Protein AF-A0A7S0END2-F1 (afdb_monomer_lite)

Secondary structure (DSSP, 8-state):
-HHHHTT--HHHHHHHHHHHHHHHHHSS---EEEEEE-TTSTT--EEEE----HHHHHHHHHHHHT-S-HHHHHHHHHHHHHHHHHHHHHHHTT--SHHHHHHHHHHHHHTTPPPPGGGGSHHHHHHH--SEEE-

Radius of gyration: 17.01 Å; chains: 1; bounding box: 43×20×54 Å

Structure (mmCIF, N/CA/C/O backbone):
data_AF-A0A7S0END2-F1
#
_entry.id   AF-A0A7S0END2-F1
#
loop_
_atom_site.group_PDB
_atom_site.id
_atom_site.type_symbol
_atom_site.label_atom_id
_atom_site.label_alt_id
_atom_site.label_comp_id
_atom_site.label_asym_id
_atom_site.label_entity_id
_atom_site.label_seq_id
_atom_site.pdbx_PDB_ins_code
_atom_site.Cartn_x
_atom_site.Cartn_y
_atom_site.Cartn_z
_atom_site.occupancy
_atom_site.B_iso_or_equiv
_atom_site.auth_seq_id
_atom_site.auth_comp_id
_atom_site.auth_asym_id
_atom_site.auth_atom_id
_atom_site.pdbx_PDB_model_num
ATOM 1 N N . GLU A 1 1 ? 1.707 12.054 21.374 1.00 73.56 1 GLU A N 1
ATOM 2 C CA . GLU A 1 1 ? 2.368 11.375 22.520 1.00 73.56 1 GLU A CA 1
ATOM 3 C C . GLU A 1 1 ? 1.838 9.962 22.770 1.00 73.56 1 GLU A C 1
ATOM 5 O O . GLU A 1 1 ? 2.647 9.044 22.851 1.00 73.56 1 GLU A O 1
ATOM 10 N N . TRP A 1 2 ? 0.515 9.758 22.784 1.00 85.81 2 TRP A N 1
ATOM 11 C CA . TRP A 1 2 ? -0.144 8.449 22.961 1.00 85.81 2 TRP A CA 1
ATOM 12 C C . TRP A 1 2 ? 0.387 7.316 22.057 1.00 85.81 2 TRP A C 1
ATOM 14 O O . TRP A 1 2 ? 0.680 6.222 22.538 1.00 85.81 2 TRP A O 1
ATOM 24 N N . VAL A 1 3 ? 0.569 7.593 20.759 1.00 82.75 3 VAL A N 1
ATOM 25 C CA . VAL A 1 3 ? 1.071 6.629 19.755 1.00 82.75 3 VAL A CA 1
ATOM 26 C C . VAL A 1 3 ? 2.487 6.151 20.097 1.00 82.75 3 VAL A C 1
ATOM 28 O O . VAL A 1 3 ? 2.775 4.956 20.086 1.00 82.75 3 VAL A O 1
ATOM 31 N N . ARG A 1 4 ? 3.360 7.093 20.475 1.00 75.94 4 ARG A N 1
ATOM 32 C CA . ARG A 1 4 ? 4.765 6.829 20.812 1.00 75.94 4 ARG A CA 1
ATOM 33 C C . ARG A 1 4 ? 4.886 5.963 22.067 1.00 75.94 4 ARG A C 1
ATOM 35 O O . ARG A 1 4 ? 5.686 5.035 22.086 1.00 75.94 4 ARG A O 1
ATOM 42 N N . GLN A 1 5 ? 4.059 6.224 23.082 1.00 83.94 5 GLN A N 1
ATOM 43 C CA . GLN A 1 5 ? 4.011 5.427 24.317 1.00 83.94 5 GLN A CA 1
ATOM 44 C C . GLN A 1 5 ? 3.628 3.964 24.054 1.00 83.94 5 GLN A C 1
ATOM 46 O O . GLN A 1 5 ? 4.108 3.069 24.741 1.00 83.94 5 GLN A O 1
ATOM 51 N N . ARG A 1 6 ? 2.803 3.715 23.030 1.00 80.81 6 ARG A N 1
ATOM 52 C CA . ARG A 1 6 ? 2.372 2.373 22.607 1.00 80.81 6 ARG A CA 1
ATOM 53 C C . ARG A 1 6 ? 3.273 1.741 21.548 1.00 80.81 6 ARG A C 1
ATOM 55 O O . ARG A 1 6 ? 2.961 0.659 21.070 1.00 80.81 6 ARG A O 1
ATOM 62 N N . ARG A 1 7 ? 4.387 2.398 21.188 1.00 81.25 7 ARG A N 1
ATOM 63 C CA . ARG A 1 7 ? 5.332 1.948 20.148 1.00 81.25 7 ARG A CA 1
ATOM 64 C C . ARG A 1 7 ? 4.656 1.674 18.798 1.00 81.25 7 ARG A C 1
ATOM 66 O O . ARG A 1 7 ? 5.088 0.811 18.041 1.00 81.25 7 ARG A O 1
ATOM 73 N N . LEU A 1 8 ? 3.598 2.422 18.503 1.00 82.88 8 LEU A N 1
ATOM 74 C CA . LEU A 1 8 ? 2.887 2.339 17.234 1.00 82.88 8 LEU A CA 1
ATOM 75 C C . LEU A 1 8 ? 3.529 3.286 16.214 1.00 82.88 8 LEU A C 1
ATOM 77 O O . LEU A 1 8 ? 4.051 4.344 16.570 1.00 82.88 8 LEU A O 1
ATOM 81 N N . SER A 1 9 ? 3.471 2.918 14.935 1.00 88.88 9 SER A N 1
ATOM 82 C CA . SER A 1 9 ? 3.817 3.831 13.844 1.00 88.88 9 SER A CA 1
ATOM 83 C C . SER A 1 9 ? 2.674 4.829 13.651 1.00 88.88 9 SER A C 1
ATOM 85 O O . SER A 1 9 ? 1.537 4.421 13.408 1.00 88.88 9 SER A O 1
ATOM 87 N N . LEU A 1 10 ? 2.968 6.129 13.789 1.00 91.31 10 LEU A N 1
ATOM 88 C CA . LEU A 1 10 ? 1.983 7.196 13.569 1.00 91.31 10 LEU A CA 1
ATOM 89 C C . LEU A 1 10 ? 1.499 7.201 12.122 1.00 91.31 10 LEU A C 1
ATOM 91 O O . LEU A 1 10 ? 0.302 7.287 11.886 1.00 91.31 10 LEU A O 1
ATOM 95 N N . ASP A 1 11 ? 2.436 7.061 11.193 1.00 92.12 11 ASP A N 1
ATOM 96 C CA . ASP A 1 11 ? 2.188 6.959 9.760 1.00 92.12 11 ASP A CA 1
ATOM 97 C C . ASP A 1 11 ? 1.185 5.840 9.445 1.00 92.12 11 ASP A C 1
ATOM 99 O O . ASP A 1 11 ? 0.093 6.076 8.936 1.00 92.12 11 ASP A O 1
ATOM 103 N N . THR A 1 12 ? 1.481 4.629 9.916 1.00 94.00 12 THR A N 1
ATOM 104 C CA . THR A 1 12 ? 0.615 3.468 9.704 1.00 94.00 12 THR A CA 1
ATOM 105 C C . THR A 1 12 ? -0.765 3.650 10.336 1.00 94.00 12 THR A C 1
ATOM 107 O O . THR A 1 12 ? -1.768 3.241 9.758 1.00 94.00 12 THR A O 1
ATOM 110 N N . LEU A 1 13 ? -0.842 4.281 11.511 1.00 93.56 13 LEU A N 1
ATOM 111 C CA . LEU A 1 13 ? -2.124 4.582 12.144 1.00 93.56 13 LEU A CA 1
ATOM 112 C C . LEU A 1 13 ? -2.947 5.576 11.311 1.00 93.56 13 LEU A C 1
ATOM 114 O O . LEU A 1 13 ? -4.150 5.379 11.148 1.00 93.56 13 LEU A O 1
ATOM 118 N N . VAL A 1 14 ? -2.311 6.621 10.773 1.00 95.44 14 VAL A N 1
ATOM 119 C CA . VAL A 1 14 ? -2.961 7.611 9.903 1.00 95.44 14 VAL A CA 1
ATOM 120 C C . VAL A 1 14 ? -3.421 6.966 8.599 1.00 95.44 14 VAL A C 1
ATOM 122 O O . VAL A 1 14 ? -4.553 7.205 8.187 1.00 95.44 14 VAL A O 1
ATOM 125 N N . GLN A 1 15 ? -2.618 6.086 7.998 1.00 97.31 15 GLN A N 1
ATOM 126 C CA . GLN A 1 15 ? -3.025 5.340 6.807 1.00 97.31 15 GLN A CA 1
ATOM 127 C C . GLN A 1 15 ? -4.258 4.476 7.070 1.00 97.31 15 GLN A C 1
ATOM 129 O O . GLN A 1 15 ? -5.216 4.522 6.301 1.00 97.31 15 GLN A O 1
ATOM 134 N N . MET A 1 16 ? -4.307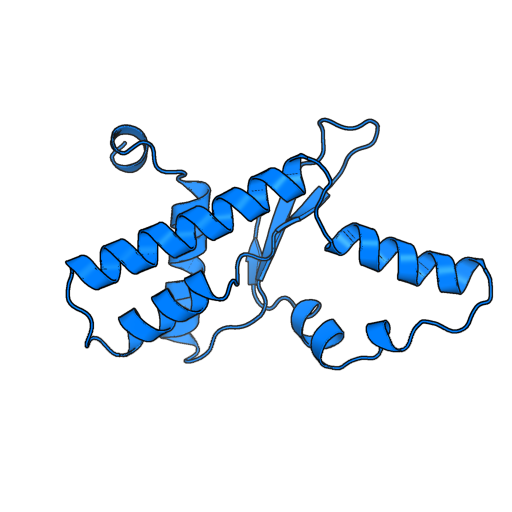 3.751 8.193 1.00 97.00 16 MET A N 1
ATOM 135 C CA . MET A 1 16 ? -5.510 2.990 8.555 1.00 97.00 16 MET A CA 1
ATOM 136 C C . MET A 1 16 ? -6.714 3.910 8.787 1.00 97.00 16 MET A C 1
ATOM 138 O O . MET A 1 16 ? -7.809 3.611 8.315 1.00 97.00 16 MET A O 1
ATOM 142 N N . ALA A 1 17 ? -6.521 5.059 9.443 1.00 95.75 17 ALA A N 1
ATOM 143 C CA . ALA A 1 17 ? -7.572 6.061 9.620 1.00 95.75 17 ALA A CA 1
ATOM 144 C C . ALA A 1 17 ? -8.119 6.590 8.287 1.00 95.75 17 ALA A C 1
ATOM 146 O O . ALA A 1 17 ? -9.334 6.720 8.141 1.00 95.75 17 ALA A O 1
ATOM 147 N N . LEU A 1 18 ? -7.250 6.825 7.302 1.00 97.12 18 LEU A N 1
ATOM 148 C CA . LEU A 1 18 ? -7.646 7.230 5.954 1.00 97.12 18 LEU A CA 1
ATOM 149 C C . LEU A 1 18 ? -8.473 6.150 5.255 1.00 97.12 18 LEU A C 1
ATOM 151 O O . LEU A 1 18 ? -9.515 6.474 4.689 1.00 97.12 18 LEU A O 1
ATOM 155 N N . GLN A 1 19 ? -8.075 4.877 5.343 1.00 97.50 19 GLN A N 1
ATOM 156 C CA . GLN A 1 19 ? -8.843 3.775 4.748 1.00 97.50 19 GLN A CA 1
ATOM 157 C C . GLN A 1 19 ? -10.240 3.651 5.372 1.00 97.50 19 GLN A C 1
ATOM 159 O O . GLN A 1 19 ? -11.241 3.568 4.657 1.00 97.50 19 GLN A O 1
ATOM 164 N N . MET A 1 20 ? -10.322 3.717 6.705 1.00 95.62 20 MET A N 1
ATOM 165 C CA . MET A 1 20 ? -11.593 3.670 7.433 1.00 95.62 20 MET A CA 1
ATOM 166 C C . MET A 1 20 ? -12.487 4.866 7.083 1.00 95.62 20 MET A C 1
ATOM 168 O O . MET A 1 20 ? -13.670 4.693 6.788 1.00 95.62 20 MET A O 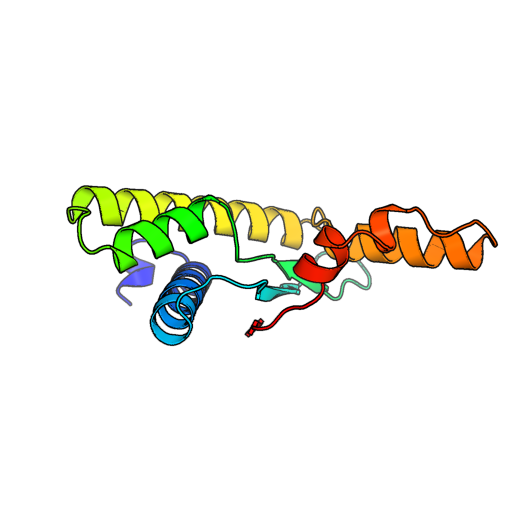1
ATOM 172 N N . GLY A 1 21 ? -11.923 6.076 7.076 1.00 96.12 21 GLY A N 1
ATOM 173 C CA . GLY A 1 21 ? -12.647 7.301 6.744 1.00 96.12 21 GLY A CA 1
ATOM 174 C C . GLY A 1 21 ? -13.143 7.311 5.300 1.00 96.12 21 GLY A C 1
ATOM 175 O O . GLY A 1 21 ? -14.306 7.626 5.049 1.00 96.12 21 GLY A O 1
ATOM 176 N N . TYR A 1 22 ? -12.301 6.896 4.351 1.00 96.81 22 TYR A N 1
ATOM 177 C CA . TYR A 1 22 ? -12.691 6.780 2.949 1.00 96.81 22 TYR A CA 1
ATOM 178 C C . TYR A 1 22 ? -13.856 5.810 2.780 1.00 96.81 22 TYR A C 1
ATOM 180 O O . TYR A 1 22 ? -14.862 6.149 2.154 1.00 96.81 22 TYR A O 1
ATOM 188 N N . ARG A 1 23 ? -13.759 4.628 3.397 1.00 96.50 23 ARG A N 1
ATOM 189 C CA . ARG A 1 23 ? -14.828 3.634 3.360 1.00 96.50 23 ARG A CA 1
ATOM 190 C C . ARG A 1 23 ? -16.128 4.167 3.956 1.00 96.50 23 ARG A C 1
ATOM 192 O O . ARG A 1 23 ? -17.179 3.956 3.357 1.00 96.50 23 ARG A O 1
ATOM 199 N N . ALA A 1 24 ? -16.064 4.865 5.088 1.00 95.12 24 ALA A N 1
ATOM 200 C CA . ALA A 1 24 ? -17.239 5.444 5.735 1.00 95.12 24 ALA A CA 1
ATOM 201 C C . ALA A 1 24 ? -17.952 6.473 4.840 1.00 95.12 24 ALA A C 1
ATOM 203 O O . ALA A 1 24 ? -19.178 6.516 4.804 1.00 95.12 24 ALA A O 1
ATOM 204 N N . VAL A 1 25 ? -17.196 7.270 4.078 1.00 95.94 25 VAL A N 1
ATOM 205 C CA . VAL A 1 25 ? -17.752 8.296 3.179 1.00 95.94 25 VAL A CA 1
ATOM 206 C C . VAL A 1 25 ? -18.230 7.712 1.846 1.00 95.94 25 VAL A C 1
ATOM 208 O O . VAL A 1 25 ? -19.211 8.186 1.277 1.00 95.94 25 VAL A O 1
ATOM 211 N N . ARG A 1 26 ? -17.526 6.715 1.302 1.00 96.19 26 ARG A N 1
ATOM 212 C CA . ARG A 1 26 ? -17.735 6.227 -0.075 1.00 96.19 26 ARG A CA 1
ATOM 213 C C . ARG A 1 26 ? -18.467 4.894 -0.157 1.00 96.19 26 ARG A C 1
ATOM 215 O O . ARG A 1 26 ? -18.844 4.489 -1.252 1.00 96.19 26 ARG A O 1
ATOM 222 N N . GLY A 1 27 ? -18.623 4.186 0.958 1.00 96.31 27 GLY A N 1
ATOM 223 C CA . GLY A 1 27 ? -19.235 2.857 1.019 1.00 96.31 27 GLY A CA 1
ATOM 224 C C . GLY A 1 27 ? -18.388 1.736 0.406 1.00 96.31 27 GLY A C 1
ATOM 225 O O . GLY A 1 27 ? -18.782 0.574 0.468 1.00 96.31 27 GLY A O 1
ATOM 226 N N . ARG A 1 28 ? -17.202 2.043 -0.131 1.00 94.44 28 ARG A N 1
ATOM 227 C CA . ARG A 1 28 ? -16.282 1.091 -0.772 1.00 94.44 28 ARG A CA 1
ATOM 228 C C . ARG A 1 28 ? -14.823 1.409 -0.448 1.00 94.44 28 ARG A C 1
ATOM 230 O O . ARG A 1 28 ? -14.523 2.505 0.021 1.00 94.44 28 ARG A O 1
ATOM 237 N N . VAL A 1 29 ? -13.934 0.460 -0.721 1.00 94.44 29 VAL A N 1
ATOM 238 C CA . VAL A 1 29 ? -12.478 0.649 -0.680 1.00 94.44 29 VAL A CA 1
ATOM 239 C C . VAL A 1 29 ? -11.970 0.746 -2.117 1.00 94.44 29 VAL A C 1
ATOM 241 O O . VAL A 1 29 ? -12.414 -0.018 -2.968 1.00 94.44 29 VAL A O 1
ATOM 244 N N . ASP A 1 30 ? -11.060 1.681 -2.381 1.00 94.44 30 ASP A N 1
ATOM 245 C CA . ASP A 1 30 ? -10.439 1.895 -3.692 1.00 94.44 30 ASP A CA 1
ATOM 246 C C . ASP A 1 30 ? -8.917 2.005 -3.537 1.00 94.44 30 ASP A C 1
ATOM 248 O O . ASP A 1 30 ? -8.419 2.296 -2.447 1.00 94.44 30 ASP A O 1
ATOM 252 N N . SER A 1 31 ? -8.174 1.801 -4.630 1.00 95.12 31 SER A N 1
ATOM 253 C CA .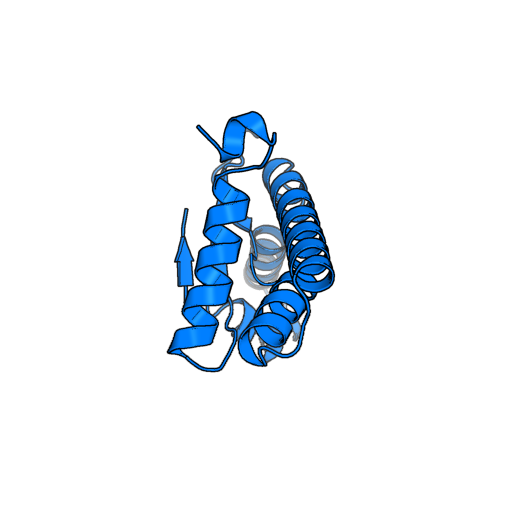 SER A 1 31 ? -6.708 1.846 -4.618 1.00 95.12 31 SER A CA 1
ATOM 254 C C . SER A 1 31 ? -6.174 3.151 -4.015 1.00 95.12 31 SER A C 1
ATOM 256 O O . SER A 1 31 ? -6.601 4.253 -4.378 1.00 95.12 31 SER A O 1
ATOM 258 N N . THR A 1 32 ? -5.215 3.005 -3.100 1.00 97.19 32 THR A N 1
ATOM 259 C CA . THR A 1 32 ? -4.502 4.104 -2.444 1.00 97.19 32 THR A CA 1
ATOM 260 C C . THR A 1 32 ? -3.018 4.029 -2.789 1.00 97.19 32 THR A C 1
ATOM 262 O O . THR A 1 32 ? -2.415 2.952 -2.759 1.00 97.19 32 THR A O 1
ATOM 265 N N . TYR A 1 33 ? -2.449 5.179 -3.139 1.00 97.12 33 TYR A N 1
ATOM 266 C CA . TYR A 1 33 ? -1.022 5.392 -3.332 1.00 97.12 33 TYR A CA 1
ATOM 267 C C . TYR A 1 33 ? -0.441 6.089 -2.107 1.00 97.12 33 TYR A C 1
ATOM 269 O O . TYR A 1 33 ? -0.965 7.117 -1.682 1.00 97.12 33 TYR A O 1
ATOM 277 N N . GLU A 1 34 ? 0.689 5.594 -1.623 1.00 97.94 34 GLU A N 1
ATOM 278 C CA . GLU A 1 34 ? 1.513 6.268 -0.629 1.00 97.94 34 GLU A CA 1
ATOM 279 C C . GLU A 1 34 ? 2.980 6.285 -1.077 1.00 97.94 34 GLU A C 1
ATOM 281 O O . GLU A 1 34 ? 3.531 5.269 -1.513 1.00 97.94 34 GLU A O 1
ATOM 286 N N . ALA A 1 35 ? 3.621 7.452 -1.003 1.00 97.38 35 ALA A N 1
ATOM 287 C CA . ALA A 1 35 ? 5.013 7.602 -1.404 1.00 97.38 35 ALA A CA 1
ATOM 288 C C . ALA A 1 35 ? 5.974 7.000 -0.365 1.00 97.38 35 ALA A C 1
ATOM 290 O O . ALA A 1 35 ? 5.982 7.393 0.794 1.00 97.38 35 ALA A O 1
ATOM 291 N N . CYS A 1 36 ? 6.872 6.118 -0.804 1.00 97.69 36 CYS A N 1
ATOM 292 C CA . CYS A 1 36 ? 7.955 5.588 0.018 1.00 97.69 36 CYS A CA 1
ATOM 293 C C . CYS A 1 36 ? 9.305 6.071 -0.500 1.00 97.69 36 CYS A C 1
ATOM 295 O O . CYS A 1 36 ? 9.659 5.791 -1.642 1.00 97.69 36 CYS A O 1
ATOM 297 N N . SER A 1 37 ? 10.102 6.737 0.336 1.00 97.12 37 SER A N 1
ATOM 298 C CA . SER A 1 37 ? 11.480 7.094 -0.025 1.00 97.12 37 SER A CA 1
ATOM 299 C C . SER A 1 37 ? 12.352 5.847 -0.203 1.00 97.12 37 SER A C 1
ATOM 301 O O . SER A 1 37 ? 12.321 4.937 0.627 1.00 97.12 37 SER A O 1
ATOM 303 N N . THR A 1 38 ? 13.171 5.833 -1.256 1.00 97.06 38 THR A N 1
ATOM 304 C CA . THR A 1 38 ? 14.224 4.827 -1.479 1.00 97.06 38 THR A CA 1
ATOM 305 C C . THR A 1 38 ? 15.616 5.465 -1.471 1.00 97.06 38 THR A C 1
ATOM 307 O O . THR A 1 38 ? 16.522 5.001 -2.160 1.00 97.06 38 THR A O 1
ATOM 310 N N . ASN A 1 39 ? 15.799 6.556 -0.722 1.00 96.69 39 ASN A N 1
ATOM 311 C CA . ASN A 1 39 ? 17.050 7.328 -0.643 1.00 96.69 39 ASN A CA 1
ATOM 312 C C . ASN A 1 39 ? 18.267 6.546 -0.108 1.00 96.69 39 ASN A C 1
ATOM 314 O O . ASN A 1 39 ? 19.393 7.017 -0.236 1.00 96.69 39 ASN A O 1
ATOM 318 N N . ASN A 1 40 ? 18.052 5.354 0.450 1.00 95.50 40 ASN A N 1
ATOM 319 C CA . ASN A 1 40 ? 19.119 4.426 0.828 1.00 95.50 40 ASN A CA 1
ATOM 320 C C . ASN A 1 40 ? 19.870 3.844 -0.387 1.00 95.50 40 ASN A C 1
ATOM 322 O O . ASN A 1 40 ? 20.921 3.231 -0.218 1.00 95.50 40 ASN A O 1
ATOM 326 N N . PHE A 1 41 ? 19.345 4.022 -1.602 1.00 97.25 41 PHE A N 1
ATOM 327 C CA . PHE A 1 41 ? 19.953 3.570 -2.852 1.00 97.25 41 PHE A CA 1
ATOM 328 C C . PHE A 1 41 ? 20.474 4.761 -3.667 1.00 97.25 41 PHE A C 1
ATOM 330 O O . PHE A 1 41 ? 19.884 5.843 -3.658 1.00 97.25 41 PHE A O 1
ATOM 337 N N . VAL A 1 42 ? 21.568 4.560 -4.412 1.00 97.62 42 VAL A N 1
ATOM 338 C CA . VAL A 1 42 ? 22.132 5.585 -5.310 1.00 97.62 42 VAL A CA 1
ATOM 339 C C . VAL A 1 42 ? 21.082 5.999 -6.340 1.00 97.62 42 VAL A C 1
ATOM 341 O O . VAL A 1 42 ? 20.462 5.147 -6.973 1.00 97.62 42 VAL A O 1
ATOM 344 N N . CYS A 1 43 ? 20.870 7.310 -6.490 1.00 96.62 43 CYS A N 1
ATOM 345 C CA . CYS A 1 43 ? 19.810 7.891 -7.326 1.00 96.62 43 CYS A CA 1
ATOM 346 C C . CYS A 1 43 ? 18.383 7.445 -6.946 1.00 96.62 43 CYS A C 1
ATOM 348 O O . CYS A 1 43 ? 17.448 7.615 -7.731 1.00 96.62 43 CYS A O 1
ATOM 350 N N . GLY A 1 44 ? 18.200 6.901 -5.740 1.00 96.50 44 GLY A N 1
ATOM 351 C CA . GLY A 1 44 ? 16.908 6.496 -5.216 1.00 96.50 44 GLY A CA 1
ATOM 352 C C . GLY A 1 44 ? 15.936 7.671 -5.140 1.00 96.50 44 GLY A C 1
ATOM 353 O O . GLY A 1 44 ? 16.270 8.757 -4.665 1.00 96.50 44 GLY A O 1
ATOM 354 N N . ARG A 1 45 ? 14.714 7.445 -5.624 1.00 97.00 45 ARG A N 1
ATOM 355 C CA . ARG A 1 45 ? 13.609 8.403 -5.566 1.00 97.00 45 ARG A CA 1
ATOM 356 C C . ARG A 1 45 ? 12.520 7.815 -4.681 1.00 97.00 45 ARG A C 1
ATOM 358 O O . ARG A 1 45 ? 12.609 7.912 -3.460 1.00 97.00 45 ARG A O 1
ATOM 365 N N . THR A 1 46 ? 11.510 7.205 -5.293 1.00 97.69 46 THR A N 1
ATOM 366 C CA . THR A 1 46 ? 10.345 6.686 -4.582 1.00 97.69 46 THR A CA 1
ATOM 367 C C . THR A 1 46 ? 9.912 5.320 -5.091 1.00 97.69 46 THR A C 1
ATOM 369 O O . THR A 1 46 ? 9.901 5.066 -6.297 1.00 97.69 46 THR A O 1
ATOM 372 N N . GLU A 1 47 ? 9.474 4.484 -4.159 1.00 97.94 47 GLU A N 1
ATOM 373 C CA . GLU A 1 47 ? 8.606 3.333 -4.388 1.00 97.94 47 GLU A CA 1
ATOM 374 C C . GLU A 1 47 ? 7.174 3.689 -3.944 1.00 97.94 47 GLU A C 1
ATOM 376 O O . GLU A 1 47 ? 6.951 4.701 -3.279 1.00 97.94 47 GLU A O 1
ATOM 381 N N . THR A 1 48 ? 6.198 2.879 -4.337 1.00 97.56 48 THR A N 1
ATOM 382 C CA . THR A 1 48 ? 4.790 3.024 -3.964 1.00 97.56 48 THR A CA 1
ATOM 383 C C . THR A 1 48 ? 4.425 2.010 -2.887 1.00 97.56 48 THR A C 1
ATOM 385 O O . THR A 1 48 ? 4.609 0.805 -3.069 1.00 97.56 48 THR A O 1
ATOM 388 N N . ILE A 1 49 ? 3.864 2.483 -1.782 1.00 97.94 49 ILE A N 1
ATOM 389 C CA . ILE A 1 49 ? 3.147 1.647 -0.822 1.00 97.94 49 ILE A CA 1
ATOM 390 C C . ILE A 1 49 ? 1.683 1.584 -1.268 1.00 97.94 49 ILE A C 1
ATOM 392 O O . ILE A 1 49 ? 1.059 2.600 -1.578 1.00 97.94 49 ILE A O 1
ATOM 396 N N . ARG A 1 50 ? 1.138 0.365 -1.328 1.00 96.38 50 ARG A N 1
ATOM 397 C CA . ARG A 1 50 ? -0.292 0.115 -1.534 1.00 96.38 50 ARG A CA 1
ATOM 398 C C . ARG A 1 50 ? -0.929 -0.122 -0.169 1.00 96.38 50 ARG A C 1
ATOM 400 O O . ARG A 1 50 ? -0.906 -1.238 0.340 1.00 96.38 50 ARG A O 1
ATOM 407 N N . SER A 1 51 ? -1.472 0.936 0.432 1.00 95.88 51 SER A N 1
ATOM 408 C CA . SER A 1 51 ? -1.993 0.899 1.809 1.00 95.88 51 SER A CA 1
ATOM 409 C C . SER A 1 51 ? -3.288 0.075 1.938 1.00 95.88 51 SER A C 1
ATOM 411 O O . SER A 1 51 ? -3.669 -0.322 3.039 1.00 95.88 51 SER A O 1
ATOM 413 N N . VAL A 1 52 ? -3.941 -0.231 0.808 1.00 96.62 52 VAL A N 1
ATOM 414 C CA . VAL A 1 52 ? -5.056 -1.183 0.725 1.00 96.62 52 VAL A CA 1
ATOM 415 C C . VAL A 1 52 ? -4.517 -2.609 0.683 1.00 96.62 52 VAL A C 1
ATOM 417 O O . VAL A 1 52 ? -3.935 -3.045 -0.308 1.00 96.62 52 VAL A O 1
ATOM 420 N N . THR A 1 53 ? -4.765 -3.350 1.755 1.00 96.56 53 THR A N 1
ATOM 421 C CA . THR A 1 53 ? -4.404 -4.761 1.921 1.00 96.56 53 THR A CA 1
ATOM 422 C C . THR A 1 53 ? -5.648 -5.570 2.293 1.00 96.56 53 THR A C 1
ATOM 424 O O . THR A 1 53 ? -6.633 -4.994 2.764 1.00 96.56 53 THR A O 1
ATOM 427 N N . PRO A 1 54 ? -5.640 -6.908 2.153 1.00 97.88 54 PRO A N 1
ATOM 428 C CA . PRO A 1 54 ? -6.744 -7.735 2.643 1.00 97.88 54 PRO A CA 1
ATOM 429 C C . PRO A 1 54 ? -7.086 -7.467 4.119 1.00 97.88 54 PRO A C 1
ATOM 431 O O . PRO A 1 54 ? -8.255 -7.437 4.494 1.00 97.88 54 PRO A O 1
ATOM 434 N N . GLN A 1 55 ? -6.072 -7.205 4.947 1.00 98.38 55 GLN A N 1
ATOM 435 C CA . GLN A 1 55 ? -6.222 -6.898 6.367 1.00 98.38 55 GLN A CA 1
ATOM 436 C C . GLN A 1 55 ? -6.866 -5.524 6.592 1.00 98.38 55 GLN A C 1
ATOM 438 O O . GLN A 1 55 ? -7.763 -5.405 7.427 1.00 98.38 55 GLN A O 1
ATOM 443 N N . SER A 1 56 ? -6.463 -4.493 5.838 1.00 97.62 56 SER A N 1
ATOM 444 C CA . SER A 1 56 ? -7.089 -3.170 5.951 1.00 97.62 56 SER A CA 1
ATOM 445 C C . SER A 1 56 ? -8.541 -3.188 5.469 1.00 97.62 56 SER A C 1
ATOM 447 O O . SER A 1 56 ? -9.387 -2.536 6.076 1.00 97.62 56 SER A O 1
ATOM 449 N N . VAL A 1 57 ? -8.858 -3.973 4.432 1.00 97.56 57 VAL A N 1
ATOM 450 C CA . VAL A 1 57 ? -10.240 -4.187 3.975 1.00 97.56 57 VAL A CA 1
ATOM 451 C C . VAL A 1 57 ? -11.055 -4.889 5.058 1.00 97.56 57 VAL A C 1
ATOM 453 O O . VAL A 1 57 ? -12.131 -4.409 5.400 1.00 97.56 57 VAL A O 1
ATOM 456 N N . ALA A 1 58 ? -10.537 -5.964 5.659 1.00 97.38 58 ALA A N 1
ATOM 457 C CA . ALA A 1 58 ? -11.225 -6.676 6.736 1.00 97.38 58 ALA A CA 1
ATOM 458 C C . ALA A 1 58 ? -11.534 -5.764 7.937 1.00 97.38 58 ALA A C 1
ATOM 460 O O . ALA A 1 58 ? -12.654 -5.782 8.449 1.00 97.38 58 ALA A O 1
ATOM 461 N N . LEU A 1 59 ? -10.579 -4.917 8.338 1.00 97.00 59 LEU A N 1
ATOM 462 C CA . LEU A 1 59 ? -10.789 -3.881 9.352 1.00 97.00 59 LEU A CA 1
ATOM 463 C C . LEU A 1 59 ? -11.912 -2.912 8.948 1.00 97.00 59 LEU A C 1
ATOM 465 O O . LEU A 1 59 ? -12.839 -2.682 9.724 1.00 97.00 59 LEU A O 1
ATOM 469 N N . CYS A 1 60 ? -11.846 -2.358 7.734 1.00 96.88 60 CYS A N 1
ATOM 470 C CA . CYS A 1 60 ? -12.834 -1.401 7.235 1.00 96.88 60 CYS A CA 1
ATOM 471 C C . CYS A 1 60 ? -14.243 -2.007 7.149 1.00 96.88 60 CYS A C 1
ATOM 473 O O . CYS A 1 60 ? -15.225 -1.323 7.432 1.00 96.88 60 CYS A O 1
ATOM 475 N N . GLU A 1 61 ? -14.358 -3.277 6.761 1.00 95.75 61 GLU A N 1
ATOM 476 C CA . GLU A 1 61 ? -15.635 -3.988 6.689 1.00 95.75 61 GLU A CA 1
ATOM 477 C C . GLU A 1 61 ? -16.212 -4.290 8.071 1.00 95.75 61 GLU A C 1
ATOM 479 O O . GLU A 1 61 ? -17.391 -4.025 8.304 1.00 95.75 61 GLU A O 1
ATOM 484 N N . ALA A 1 62 ? -15.396 -4.786 9.002 1.00 95.00 62 ALA A N 1
ATOM 485 C CA . ALA A 1 62 ? -15.848 -5.081 10.359 1.00 95.00 62 ALA A CA 1
ATOM 486 C C . ALA A 1 62 ? -16.353 -3.825 11.084 1.00 95.00 62 ALA A C 1
ATOM 488 O O . ALA A 1 62 ? -17.403 -3.857 11.725 1.00 95.00 62 ALA A O 1
ATOM 489 N N . LEU A 1 63 ? -15.638 -2.706 10.937 1.00 93.19 63 LEU A N 1
ATOM 490 C CA . LEU A 1 63 ? -16.035 -1.432 11.535 1.00 93.19 63 LEU A CA 1
ATOM 491 C C . LEU A 1 63 ? -17.290 -0.847 10.888 1.00 93.19 63 LEU A C 1
ATOM 493 O O . LEU A 1 63 ? -18.137 -0.313 11.597 1.00 93.19 63 LEU A O 1
ATOM 497 N N . ALA A 1 64 ? -17.449 -0.977 9.569 1.00 93.44 64 ALA A N 1
ATOM 498 C CA . ALA A 1 64 ? -18.641 -0.481 8.883 1.00 93.44 64 ALA A CA 1
ATOM 499 C C . ALA A 1 64 ? -19.917 -1.246 9.261 1.00 93.44 64 ALA A C 1
ATOM 501 O O . ALA A 1 64 ? -20.992 -0.655 9.270 1.00 93.44 64 ALA A O 1
ATOM 502 N N . ARG A 1 65 ? -19.810 -2.543 9.578 1.00 92.25 65 ARG A N 1
ATOM 503 C CA . ARG A 1 65 ? -20.953 -3.342 10.051 1.00 92.25 65 ARG A CA 1
ATOM 504 C C . ARG A 1 65 ? -21.350 -3.005 11.486 1.00 92.25 65 ARG A C 1
ATOM 506 O O . ARG A 1 65 ? -22.504 -3.184 11.846 1.00 92.25 65 ARG A O 1
ATOM 513 N N . GLY A 1 66 ? -20.412 -2.531 12.309 1.00 89.31 66 GLY A N 1
ATOM 514 C CA . GLY A 1 66 ? -20.671 -2.215 13.719 1.00 89.31 66 GLY A CA 1
ATOM 515 C C . GLY A 1 66 ? -20.960 -3.439 14.600 1.00 89.31 66 GLY A C 1
ATOM 516 O O . GLY A 1 66 ? -21.389 -3.284 15.737 1.00 89.31 66 GLY A O 1
ATOM 517 N N . GLU A 1 67 ? -20.725 -4.648 14.087 1.00 83.56 67 GLU A N 1
ATOM 518 C CA . GLU A 1 67 ? -21.058 -5.916 14.753 1.00 83.56 67 GLU A CA 1
ATOM 519 C C . GLU A 1 67 ? -19.879 -6.507 15.545 1.00 83.56 67 GLU A C 1
ATOM 521 O O . GLU A 1 67 ? -20.068 -7.389 16.379 1.00 83.56 67 GLU A O 1
ATOM 526 N N . ALA A 1 68 ? -18.652 -6.042 15.288 1.00 88.12 68 ALA A N 1
ATOM 527 C CA . ALA A 1 68 ? -17.456 -6.540 15.960 1.00 88.12 68 ALA A CA 1
ATOM 528 C C . ALA A 1 68 ? -17.293 -5.910 17.349 1.00 88.12 68 ALA A C 1
ATOM 530 O O . ALA A 1 68 ? -17.362 -4.687 17.490 1.00 88.12 68 ALA A O 1
ATOM 531 N N . ASP A 1 69 ? -17.001 -6.733 18.357 1.00 94.38 69 ASP A N 1
ATOM 532 C CA . ASP A 1 69 ? -16.644 -6.260 19.692 1.00 94.38 69 ASP A CA 1
ATOM 533 C C . ASP A 1 69 ? -15.272 -5.554 19.710 1.00 94.38 69 ASP A C 1
ATOM 535 O O . ASP A 1 69 ? -14.459 -5.672 18.789 1.00 94.38 69 ASP A O 1
ATOM 539 N N . VAL A 1 70 ? -15.002 -4.787 20.773 1.00 94.25 70 VAL A N 1
ATOM 540 C CA . VAL A 1 70 ? -13.756 -4.008 20.898 1.00 94.25 70 VAL A CA 1
ATOM 541 C C . VAL A 1 70 ? -12.497 -4.886 20.769 1.00 94.25 70 VAL A C 1
ATOM 543 O O . VAL A 1 70 ? -11.586 -4.489 20.038 1.00 94.25 70 VAL A O 1
ATOM 546 N N . PRO A 1 71 ? -12.404 -6.075 21.402 1.00 95.88 71 PRO A N 1
ATOM 547 C CA . PRO A 1 71 ? -11.269 -6.976 21.201 1.00 95.88 71 PRO A CA 1
ATOM 548 C C . PRO A 1 71 ? -11.049 -7.377 19.737 1.00 95.88 71 PRO A C 1
ATOM 550 O O . PRO A 1 71 ? -9.914 -7.321 19.255 1.00 95.88 71 PRO A O 1
ATOM 553 N N . THR A 1 72 ? -12.113 -7.726 19.007 1.00 95.75 72 THR A N 1
ATOM 554 C CA . THR A 1 72 ? -12.020 -8.090 17.586 1.00 95.75 72 THR A CA 1
ATOM 555 C C . THR A 1 72 ? -11.569 -6.903 16.743 1.00 95.75 72 THR A C 1
ATOM 557 O O . THR A 1 72 ? -10.671 -7.044 15.912 1.00 95.75 72 THR A O 1
ATOM 560 N N . GLN A 1 73 ? -12.122 -5.713 16.988 1.00 94.62 73 GLN A N 1
ATOM 561 C CA . GLN A 1 73 ? -11.716 -4.489 16.291 1.00 94.62 73 GLN A CA 1
ATOM 562 C C . GLN A 1 73 ? -10.226 -4.181 16.494 1.00 94.62 73 GLN A C 1
ATOM 564 O O . GLN A 1 73 ? -9.522 -3.862 15.536 1.00 94.62 73 GLN A O 1
ATOM 569 N N . LEU A 1 74 ? -9.723 -4.323 17.724 1.00 93.81 74 LEU A N 1
ATOM 570 C CA . LEU A 1 74 ? -8.306 -4.120 18.038 1.00 93.81 74 LEU A CA 1
ATOM 571 C C . LEU A 1 74 ? -7.407 -5.159 17.359 1.00 93.81 74 LEU A C 1
ATOM 573 O O . LEU A 1 74 ? -6.339 -4.804 16.862 1.00 93.81 74 LEU A O 1
ATOM 577 N N . SER A 1 75 ? -7.837 -6.422 17.299 1.00 96.06 75 SER A N 1
ATOM 578 C CA . SER A 1 75 ? -7.101 -7.481 16.600 1.00 96.06 75 SER A CA 1
ATOM 579 C C . SER A 1 75 ? -6.999 -7.208 15.096 1.00 96.06 75 SER A C 1
ATOM 581 O O . SER A 1 75 ? -5.911 -7.294 14.524 1.00 96.06 75 SER A O 1
ATOM 583 N N . LEU A 1 76 ? -8.102 -6.796 14.464 1.00 97.38 76 LEU A N 1
ATOM 584 C CA . LEU A 1 76 ? -8.126 -6.419 13.049 1.00 97.38 76 LEU A CA 1
ATOM 585 C C . LEU A 1 76 ? -7.260 -5.189 12.771 1.00 97.38 76 LEU A C 1
ATOM 587 O O . LEU A 1 76 ? -6.528 -5.168 11.781 1.00 97.38 76 LEU A O 1
ATOM 591 N N . LEU A 1 77 ? -7.302 -4.189 13.658 1.00 95.75 77 LEU A N 1
ATOM 592 C CA . LEU A 1 77 ? -6.456 -3.005 13.548 1.00 95.75 77 LEU A CA 1
ATOM 593 C C . LEU A 1 77 ? -4.982 -3.399 13.607 1.00 95.75 77 LEU A C 1
ATOM 595 O O . LEU A 1 77 ? -4.207 -2.996 12.743 1.00 95.75 77 LEU A O 1
ATOM 599 N N . GLN A 1 78 ? -4.603 -4.230 14.577 1.00 95.19 78 GLN A N 1
ATOM 600 C CA . GLN A 1 78 ? -3.233 -4.707 14.715 1.00 95.19 78 GLN A CA 1
ATOM 601 C C . GLN A 1 78 ? -2.772 -5.464 13.459 1.00 95.19 78 GLN A C 1
ATOM 603 O O . GLN A 1 78 ? -1.717 -5.141 12.917 1.00 95.19 78 GLN A O 1
ATOM 608 N N . ALA A 1 79 ? -3.592 -6.380 12.932 1.00 97.50 79 ALA A N 1
ATOM 609 C CA . ALA A 1 79 ? -3.281 -7.124 11.711 1.00 97.50 79 ALA A CA 1
ATOM 610 C C . ALA A 1 79 ? -3.102 -6.210 10.485 1.00 97.50 79 ALA A C 1
ATOM 612 O O . ALA A 1 79 ? -2.173 -6.400 9.696 1.00 97.50 79 ALA A O 1
ATOM 613 N N . ALA A 1 80 ? -3.957 -5.196 10.329 1.00 97.81 80 ALA A N 1
ATOM 614 C CA . ALA A 1 80 ? -3.852 -4.227 9.242 1.00 97.81 80 ALA A CA 1
ATOM 615 C C . ALA A 1 80 ? -2.593 -3.354 9.370 1.00 97.81 80 ALA A C 1
ATOM 617 O O . ALA A 1 80 ? -1.879 -3.136 8.389 1.00 97.81 80 ALA A O 1
ATOM 618 N N . MET A 1 81 ? -2.265 -2.921 10.589 1.00 96.25 81 MET A N 1
ATOM 619 C CA . MET A 1 81 ? -1.048 -2.159 10.867 1.00 96.25 81 MET A CA 1
ATOM 620 C C . MET A 1 81 ? 0.227 -2.993 10.661 1.00 96.25 81 MET A C 1
ATOM 622 O O . MET A 1 81 ? 1.230 -2.468 10.176 1.00 96.25 81 MET A O 1
ATOM 626 N N . ASP A 1 82 ? 0.217 -4.278 11.021 1.00 96.12 82 ASP A N 1
ATOM 627 C CA . ASP A 1 82 ? 1.330 -5.197 10.766 1.00 96.12 82 ASP A CA 1
ATOM 628 C C . ASP A 1 82 ? 1.551 -5.389 9.258 1.00 96.12 82 ASP A C 1
ATOM 630 O O . ASP A 1 82 ? 2.675 -5.216 8.784 1.00 96.12 82 ASP A O 1
ATOM 634 N N . ALA A 1 83 ? 0.485 -5.648 8.491 1.00 97.88 83 ALA A N 1
ATOM 635 C CA . ALA A 1 83 ? 0.558 -5.807 7.035 1.00 97.88 83 ALA A CA 1
ATOM 636 C C . ALA A 1 83 ? 1.081 -4.542 6.333 1.00 97.88 83 ALA A C 1
ATOM 638 O O . ALA A 1 83 ? 1.948 -4.613 5.453 1.00 97.88 83 ALA A O 1
ATOM 639 N N . HIS A 1 84 ? 0.605 -3.371 6.762 1.00 97.62 84 HIS A N 1
ATOM 640 C CA . HIS A 1 84 ? 1.101 -2.091 6.274 1.00 97.62 84 HIS A CA 1
ATOM 641 C C . HIS A 1 84 ? 2.596 -1.931 6.558 1.00 97.62 84 HIS A C 1
ATOM 643 O O . HIS A 1 84 ? 3.375 -1.673 5.646 1.00 97.62 84 HIS A O 1
ATOM 649 N N . ARG A 1 85 ? 3.030 -2.170 7.803 1.00 95.56 85 ARG A N 1
ATOM 650 C CA . ARG A 1 85 ? 4.441 -2.066 8.201 1.00 95.56 85 ARG A CA 1
ATOM 651 C C . ARG A 1 85 ? 5.341 -2.987 7.382 1.00 95.56 85 ARG A C 1
ATOM 653 O O . ARG A 1 85 ? 6.403 -2.548 6.949 1.00 95.56 85 ARG A O 1
ATOM 660 N N . THR A 1 86 ? 4.930 -4.234 7.154 1.00 96.19 86 THR A N 1
ATOM 661 C CA . THR A 1 86 ? 5.670 -5.170 6.294 1.00 96.19 86 THR A CA 1
ATOM 662 C C . THR A 1 86 ? 5.823 -4.613 4.880 1.00 96.19 86 THR A C 1
ATOM 664 O O . THR A 1 86 ? 6.913 -4.673 4.312 1.00 96.19 86 THR A O 1
ATOM 667 N N . THR A 1 87 ? 4.765 -4.012 4.333 1.00 96.94 87 THR A N 1
ATOM 668 C CA . THR A 1 87 ? 4.800 -3.375 3.009 1.00 96.94 87 THR A CA 1
ATOM 669 C C . THR A 1 87 ? 5.746 -2.174 2.989 1.00 96.94 87 THR A C 1
ATOM 671 O O . THR A 1 87 ? 6.603 -2.099 2.112 1.00 96.94 87 THR A O 1
ATOM 674 N N . VAL A 1 88 ? 5.674 -1.286 3.989 1.00 96.44 88 VAL A N 1
ATOM 675 C CA . VAL A 1 88 ? 6.597 -0.144 4.129 1.00 96.44 88 VAL A CA 1
ATOM 676 C C . VAL A 1 88 ? 8.050 -0.615 4.158 1.00 96.44 88 VAL A C 1
ATOM 678 O O . VAL A 1 88 ? 8.876 -0.107 3.405 1.00 96.44 88 VAL A O 1
ATOM 681 N N . GLN A 1 89 ? 8.367 -1.619 4.979 1.00 95.75 89 GLN A N 1
ATOM 682 C CA . GLN A 1 89 ? 9.722 -2.168 5.084 1.00 95.75 89 GLN A CA 1
ATOM 683 C C . GLN A 1 89 ? 10.214 -2.750 3.754 1.00 95.75 89 GLN A C 1
ATOM 685 O O . GLN A 1 89 ? 11.371 -2.546 3.382 1.00 95.75 89 GLN A O 1
ATOM 690 N N . ALA A 1 90 ? 9.345 -3.444 3.013 1.00 97.50 90 ALA A N 1
ATOM 691 C CA . ALA A 1 90 ? 9.684 -3.961 1.693 1.00 97.50 90 ALA A CA 1
ATOM 692 C C . ALA A 1 90 ? 9.959 -2.822 0.697 1.00 97.50 90 ALA A C 1
ATOM 694 O O . ALA A 1 90 ? 10.982 -2.845 0.014 1.00 97.50 90 ALA A O 1
ATOM 695 N N . CYS A 1 91 ? 9.103 -1.798 0.651 1.00 97.62 91 CYS A N 1
ATOM 696 C CA . CYS A 1 91 ? 9.270 -0.652 -0.243 1.00 97.62 91 CYS A CA 1
ATOM 697 C C . CYS A 1 91 ? 10.531 0.166 0.088 1.00 97.62 91 CYS A C 1
ATOM 699 O O . CYS A 1 91 ? 11.290 0.501 -0.820 1.00 97.62 91 CYS A O 1
ATOM 701 N N . GLN A 1 92 ? 10.823 0.406 1.371 1.00 96.62 92 GLN A N 1
ATOM 702 C CA . GLN A 1 92 ? 12.052 1.082 1.819 1.00 96.62 92 GLN A CA 1
ATOM 703 C C . GLN A 1 92 ? 13.319 0.309 1.434 1.00 96.62 92 GLN A C 1
ATOM 705 O O . GLN A 1 92 ? 14.359 0.912 1.167 1.00 96.62 92 GLN A O 1
ATOM 710 N N . ALA A 1 93 ? 13.232 -1.021 1.371 1.00 97.06 93 ALA A N 1
ATOM 711 C CA . ALA A 1 93 ? 14.300 -1.902 0.906 1.00 97.06 93 ALA A CA 1
ATOM 712 C C . ALA A 1 93 ? 14.328 -2.082 -0.629 1.00 97.06 93 ALA A C 1
ATOM 714 O O . ALA A 1 93 ? 15.013 -2.986 -1.108 1.00 97.06 93 ALA A O 1
ATOM 715 N N . ALA A 1 94 ? 13.584 -1.266 -1.390 1.00 96.12 94 ALA A N 1
ATOM 716 C CA . ALA A 1 94 ? 13.417 -1.368 -2.846 1.00 96.12 94 ALA A CA 1
ATOM 717 C C . ALA A 1 94 ? 12.924 -2.749 -3.326 1.00 96.12 94 ALA A C 1
ATOM 719 O O . ALA A 1 94 ? 13.272 -3.218 -4.407 1.00 96.12 94 ALA A O 1
ATOM 720 N N . ARG A 1 95 ? 12.100 -3.411 -2.506 1.00 97.38 95 ARG A N 1
ATOM 721 C CA . ARG A 1 95 ? 11.419 -4.682 -2.812 1.00 97.38 95 ARG A CA 1
ATOM 722 C C . ARG A 1 95 ? 9.922 -4.491 -3.068 1.00 97.38 95 ARG A C 1
ATOM 724 O O . ARG A 1 95 ? 9.155 -5.448 -2.977 1.00 97.38 95 ARG A O 1
ATOM 731 N N . GLY A 1 96 ? 9.501 -3.258 -3.348 1.00 95.81 96 GLY A N 1
ATOM 732 C CA . GLY A 1 96 ? 8.161 -2.980 -3.851 1.00 95.81 96 GLY A CA 1
ATOM 733 C C . GLY A 1 96 ? 7.990 -3.488 -5.284 1.00 95.81 96 GLY A C 1
ATOM 734 O O . GLY A 1 96 ? 8.952 -3.815 -5.979 1.00 95.81 96 GLY A O 1
ATOM 735 N N . HIS A 1 97 ? 6.738 -3.609 -5.713 1.00 94.88 97 HIS A N 1
ATOM 736 C CA . HIS A 1 97 ? 6.401 -4.166 -7.025 1.00 94.88 97 HIS A CA 1
ATOM 737 C C . HIS A 1 97 ? 6.089 -3.088 -8.066 1.00 94.88 97 HIS A C 1
ATOM 739 O O . HIS A 1 97 ? 6.254 -3.330 -9.256 1.00 94.88 97 HIS A O 1
ATOM 745 N N . GLU A 1 98 ? 5.656 -1.898 -7.653 1.00 95.62 98 GLU A N 1
ATOM 746 C CA . GLU A 1 98 ? 5.113 -0.878 -8.555 1.00 95.62 98 GLU A CA 1
ATOM 747 C C . GLU A 1 98 ? 6.161 -0.335 -9.526 1.00 95.62 98 GLU A C 1
ATOM 749 O O . GLU A 1 98 ? 5.956 -0.380 -10.743 1.00 95.62 98 GLU A O 1
ATOM 754 N N . ARG A 1 99 ? 7.321 0.116 -9.030 1.00 96.81 99 ARG A N 1
ATOM 755 C CA . ARG A 1 99 ? 8.396 0.584 -9.923 1.00 96.81 99 ARG A CA 1
ATOM 756 C C . ARG A 1 99 ? 8.987 -0.541 -10.765 1.00 96.81 99 ARG A C 1
ATOM 758 O O . ARG A 1 99 ? 9.345 -0.298 -11.915 1.00 96.81 99 ARG A O 1
ATOM 765 N N . HIS A 1 100 ? 9.026 -1.765 -10.243 1.00 96.75 100 HIS A N 1
ATOM 766 C CA . HIS A 1 100 ? 9.485 -2.924 -11.005 1.00 96.75 100 HIS A CA 1
ATOM 767 C C . HIS A 1 100 ? 8.536 -3.250 -12.173 1.00 96.75 100 HIS A C 1
ATOM 769 O O . HIS A 1 100 ? 8.983 -3.375 -13.312 1.00 96.75 100 HIS A O 1
ATOM 775 N N . LEU A 1 101 ? 7.224 -3.308 -11.931 1.00 96.81 101 LEU A N 1
ATOM 776 C CA . LEU A 1 101 ? 6.222 -3.523 -12.980 1.00 96.81 101 LEU A CA 1
ATOM 777 C C . LEU A 1 101 ? 6.243 -2.399 -14.023 1.00 96.81 101 LEU A C 1
ATOM 779 O O . LEU A 1 101 ? 6.154 -2.669 -15.220 1.00 96.81 101 LEU A O 1
ATOM 783 N N . LEU A 1 102 ? 6.417 -1.148 -13.588 1.00 95.75 102 LEU A N 1
ATOM 784 C CA . LEU A 1 102 ? 6.573 -0.010 -14.493 1.00 95.75 102 LEU A CA 1
ATOM 785 C C . LEU A 1 102 ? 7.811 -0.160 -15.392 1.00 95.75 102 LEU A C 1
ATOM 787 O O . LEU A 1 102 ? 7.719 0.061 -16.599 1.00 95.75 102 LEU A O 1
ATOM 791 N N . ALA A 1 103 ? 8.948 -0.570 -14.826 1.00 96.62 103 ALA A N 1
ATOM 792 C CA . ALA A 1 103 ? 10.174 -0.804 -15.584 1.00 96.62 103 ALA A CA 1
ATOM 793 C C . ALA A 1 103 ? 9.993 -1.913 -16.630 1.00 96.62 103 ALA A C 1
ATOM 795 O O . ALA A 1 103 ? 10.369 -1.722 -17.782 1.00 96.62 103 ALA A O 1
ATOM 796 N N . LEU A 1 104 ? 9.347 -3.029 -16.272 1.00 97.06 104 LEU A N 1
ATOM 797 C CA . LEU A 1 104 ? 9.046 -4.118 -17.211 1.00 97.06 104 LEU A CA 1
ATOM 798 C C . LEU A 1 104 ? 8.158 -3.654 -18.375 1.00 97.06 104 LEU A C 1
ATOM 800 O O . LEU A 1 104 ? 8.363 -4.072 -19.517 1.00 97.06 104 LEU A O 1
ATOM 804 N N . ARG A 1 105 ? 7.192 -2.765 -18.108 1.00 96.12 105 ARG A N 1
ATOM 805 C CA . ARG A 1 105 ? 6.340 -2.177 -19.148 1.00 96.12 105 ARG A CA 1
ATOM 806 C C . ARG A 1 105 ? 7.147 -1.321 -20.122 1.00 96.12 105 ARG A C 1
ATOM 808 O O . ARG A 1 105 ? 6.991 -1.493 -21.328 1.00 96.12 105 ARG A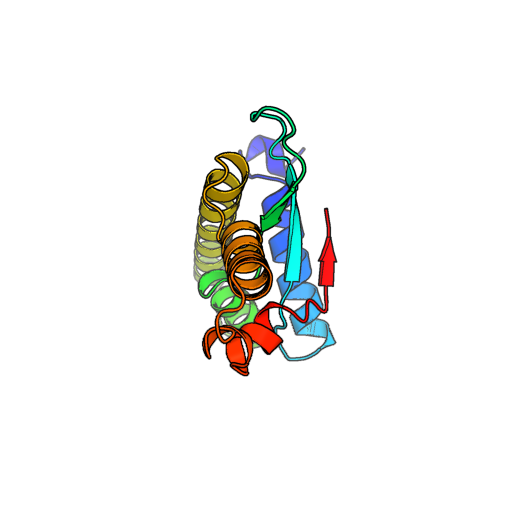 O 1
ATOM 815 N N . PHE A 1 106 ? 8.000 -0.425 -19.621 1.00 96.94 106 PHE A N 1
ATOM 816 C CA . PHE A 1 106 ? 8.854 0.407 -20.478 1.00 96.94 106 PHE A CA 1
ATOM 817 C C . PHE A 1 106 ? 9.872 -0.427 -21.252 1.00 96.94 106 PHE A C 1
ATOM 819 O O . PHE A 1 106 ? 10.022 -0.248 -22.454 1.00 96.94 106 PHE A O 1
ATOM 826 N N . GLN A 1 107 ? 10.477 -1.421 -20.606 1.00 97.62 107 GLN A N 1
ATOM 827 C CA . GLN A 1 107 ? 11.446 -2.299 -21.249 1.00 97.62 107 GLN A CA 1
ATOM 828 C C . GLN A 1 107 ? 10.841 -3.080 -22.425 1.00 97.62 107 GLN A C 1
ATOM 830 O O . GLN A 1 107 ? 11.516 -3.296 -23.428 1.00 97.62 107 GLN A O 1
ATOM 835 N N . ALA A 1 108 ? 9.572 -3.499 -22.341 1.00 97.06 108 ALA A N 1
ATOM 836 C CA . ALA A 1 108 ? 8.896 -4.126 -23.476 1.00 97.06 108 ALA A CA 1
ATOM 837 C C . ALA A 1 108 ? 8.823 -3.178 -24.685 1.00 97.06 108 ALA A C 1
ATOM 839 O O . ALA A 1 108 ? 9.104 -3.605 -25.804 1.00 97.06 108 ALA A O 1
ATOM 840 N N . VAL A 1 109 ? 8.512 -1.898 -24.449 1.00 95.56 109 VAL A N 1
ATOM 841 C CA . VAL A 1 109 ? 8.463 -0.859 -25.489 1.00 95.56 109 VAL A CA 1
ATOM 842 C C . VAL A 1 109 ? 9.851 -0.619 -26.081 1.00 95.56 109 VAL A C 1
ATOM 844 O O . VAL A 1 109 ? 10.006 -0.684 -27.299 1.00 95.56 109 VAL A O 1
ATOM 847 N N . ASP A 1 110 ? 10.862 -0.423 -25.236 1.00 97.06 110 ASP A N 1
ATOM 848 C CA . ASP A 1 110 ? 12.234 -0.130 -25.668 1.00 97.06 110 ASP A CA 1
ATOM 849 C C . ASP A 1 110 ? 12.842 -1.270 -26.498 1.00 97.06 110 ASP A C 1
ATOM 851 O O . ASP A 1 110 ? 13.603 -1.038 -27.435 1.00 97.06 110 ASP A O 1
ATOM 855 N N . LEU A 1 111 ? 12.481 -2.518 -26.184 1.00 97.31 111 LEU A N 1
ATOM 856 C CA . LEU A 1 111 ? 12.927 -3.705 -26.917 1.00 97.31 111 LEU A CA 1
ATOM 857 C C . LEU A 1 111 ? 12.082 -4.013 -28.166 1.00 97.31 111 LEU A C 1
ATOM 859 O O . LEU A 1 111 ? 12.314 -5.043 -28.802 1.00 97.31 111 LEU A O 1
ATOM 863 N N . GLY A 1 112 ? 11.078 -3.192 -28.495 1.00 96.88 112 GLY A N 1
ATOM 864 C CA . GLY A 1 112 ? 10.153 -3.450 -29.604 1.00 96.88 112 GLY A CA 1
ATOM 865 C C . GLY A 1 112 ? 9.331 -4.732 -29.427 1.00 96.88 112 GLY A C 1
ATOM 866 O O . GLY A 1 112 ? 8.911 -5.349 -30.406 1.00 96.88 112 GLY A O 1
ATOM 867 N N . ARG A 1 113 ? 9.134 -5.176 -28.181 1.00 96.25 113 ARG A N 1
ATOM 868 C CA . ARG A 1 113 ? 8.360 -6.374 -27.843 1.00 96.25 113 ARG A CA 1
ATOM 869 C C . ARG A 1 113 ? 6.893 -6.009 -27.621 1.00 96.25 113 ARG A C 1
ATOM 871 O O . ARG A 1 113 ? 6.593 -4.906 -27.162 1.00 96.25 113 ARG A O 1
ATOM 878 N N . PRO A 1 114 ? 5.959 -6.940 -27.881 1.00 96.25 114 PRO A N 1
ATOM 879 C CA . PRO A 1 114 ? 4.574 -6.729 -27.494 1.00 96.25 114 PRO A CA 1
ATOM 880 C C . PRO A 1 114 ? 4.498 -6.491 -25.984 1.00 96.25 114 PRO A C 1
ATOM 882 O O . PRO A 1 114 ? 5.134 -7.195 -25.194 1.00 96.25 114 PRO A O 1
ATOM 885 N N . THR A 1 115 ? 3.717 -5.490 -25.584 1.00 94.94 115 THR A N 1
ATOM 886 C CA . THR A 1 115 ? 3.447 -5.233 -24.170 1.00 94.94 115 THR A CA 1
ATOM 887 C C . THR A 1 115 ? 2.765 -6.463 -23.557 1.00 94.94 115 THR A C 1
ATOM 889 O O . THR A 1 115 ? 1.758 -6.917 -24.104 1.00 94.94 115 THR A O 1
ATOM 892 N N . PRO A 1 116 ? 3.283 -7.019 -22.444 1.00 96.25 116 PRO A N 1
ATOM 893 C CA . PRO A 1 116 ? 2.647 -8.146 -21.771 1.00 96.25 116 PRO A CA 1
ATOM 894 C C . PRO A 1 116 ? 1.177 -7.873 -21.440 1.00 96.25 116 PRO A C 1
ATOM 896 O O . PRO A 1 116 ? 0.840 -6.784 -20.973 1.00 96.25 116 PRO A O 1
ATOM 899 N N . SER A 1 117 ? 0.319 -8.882 -21.619 1.00 96.88 117 SER A N 1
ATOM 900 C CA . SER A 1 117 ? -1.133 -8.774 -21.400 1.00 96.88 117 SER A CA 1
ATOM 901 C C . SER A 1 117 ? -1.504 -8.317 -19.988 1.00 96.88 117 SER A C 1
ATOM 903 O O . SER A 1 117 ? -2.520 -7.649 -19.821 1.00 96.88 117 SER A O 1
ATOM 905 N N . LEU A 1 118 ? -0.647 -8.590 -18.996 1.00 96.31 118 LEU A N 1
ATOM 906 C CA . LEU A 1 118 ? -0.761 -8.069 -17.631 1.00 96.31 118 LEU A CA 1
ATOM 907 C C . LEU A 1 118 ? -1.013 -6.553 -17.597 1.00 96.31 118 LEU A C 1
ATOM 909 O O . LEU A 1 118 ? -1.814 -6.088 -16.799 1.00 96.31 118 LEU A O 1
ATOM 913 N N . PHE A 1 119 ? -0.361 -5.770 -18.461 1.00 95.81 119 PHE A N 1
ATOM 914 C CA . PHE A 1 119 ? -0.480 -4.306 -18.443 1.00 95.81 119 PHE A CA 1
ATOM 915 C C . PHE A 1 119 ? -1.754 -3.777 -19.115 1.00 95.81 119 PHE A C 1
ATOM 917 O O . PHE A 1 119 ? -2.029 -2.579 -19.041 1.00 95.81 119 PHE A O 1
ATOM 924 N N . SER A 1 120 ? -2.518 -4.651 -19.768 1.00 94.69 120 SER A N 1
ATOM 925 C CA . SER A 1 120 ? -3.856 -4.368 -20.296 1.00 94.69 120 SER A CA 1
ATOM 926 C C . SER A 1 120 ? -4.961 -4.990 -19.437 1.00 94.69 120 SER A C 1
ATOM 928 O O . SER A 1 120 ? -6.137 -4.821 -19.750 1.00 94.69 120 SER A O 1
ATOM 930 N N . ASP A 1 121 ? -4.597 -5.706 -18.371 1.00 96.81 121 ASP A N 1
ATOM 931 C CA . ASP A 1 121 ? -5.542 -6.341 -17.463 1.00 96.81 121 ASP A CA 1
ATOM 932 C C . ASP A 1 121 ? -6.320 -5.301 -16.641 1.00 96.81 121 ASP A C 1
ATOM 934 O O . ASP A 1 121 ? -5.772 -4.295 -16.175 1.00 96.81 121 ASP A O 1
ATOM 938 N N . GLY A 1 122 ? -7.613 -5.562 -16.431 1.00 95.94 122 GLY A N 1
ATOM 939 C CA . GLY A 1 122 ? -8.484 -4.680 -15.655 1.00 95.94 122 GLY A CA 1
ATOM 940 C C . GLY A 1 122 ? -8.048 -4.539 -14.194 1.00 95.94 122 GLY A C 1
ATOM 941 O O . GLY A 1 122 ? -8.204 -3.467 -13.613 1.00 95.94 122 G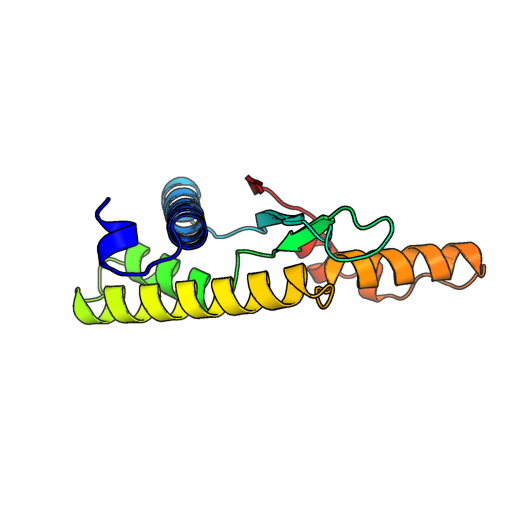LY A O 1
ATOM 942 N N . GLY A 1 123 ? -7.447 -5.579 -13.610 1.00 93.69 123 GLY A N 1
ATOM 943 C CA . GLY A 1 123 ? -6.879 -5.547 -12.266 1.00 93.69 123 GLY A CA 1
ATOM 944 C C . GLY A 1 123 ? -5.649 -4.646 -12.176 1.00 93.69 123 GLY A C 1
ATOM 945 O O . GLY A 1 123 ? -5.549 -3.844 -11.247 1.00 93.69 123 GLY A O 1
ATOM 946 N N . TYR A 1 124 ? -4.753 -4.698 -13.168 1.00 94.81 124 TYR A N 1
ATOM 947 C CA . TYR A 1 124 ? -3.614 -3.774 -13.236 1.00 94.81 124 TYR A CA 1
ATOM 948 C C . TYR A 1 124 ? -4.085 -2.319 -13.370 1.00 94.81 124 TYR A C 1
ATOM 950 O O . TYR A 1 124 ? -3.592 -1.439 -12.660 1.00 94.81 124 TYR A O 1
ATOM 958 N N . ALA A 1 125 ? -5.089 -2.069 -14.217 1.00 93.44 125 ALA A N 1
ATOM 959 C CA . ALA A 1 125 ? -5.699 -0.748 -14.350 1.00 93.44 125 ALA A CA 1
ATOM 960 C C . ALA A 1 125 ? -6.332 -0.263 -13.030 1.00 93.44 125 ALA A C 1
ATOM 962 O O . ALA A 1 125 ? -6.096 0.877 -12.631 1.00 93.44 125 ALA A O 1
ATOM 963 N N . ALA A 1 126 ? -7.070 -1.131 -12.328 1.00 91.75 126 ALA A N 1
ATOM 964 C CA . ALA A 1 126 ? -7.723 -0.811 -11.058 1.00 91.75 126 ALA A CA 1
ATOM 965 C C . ALA A 1 126 ? -6.726 -0.495 -9.928 1.00 91.75 126 ALA A C 1
ATOM 967 O O . ALA A 1 126 ? -6.932 0.446 -9.160 1.00 91.75 126 ALA A O 1
ATOM 968 N N . VAL A 1 127 ? -5.620 -1.244 -9.831 1.00 89.38 127 VAL A N 1
ATOM 969 C CA . VAL A 1 127 ? -4.547 -0.952 -8.863 1.00 89.38 127 VAL A CA 1
ATOM 970 C C . VAL A 1 127 ? -3.842 0.359 -9.223 1.00 89.38 127 VAL A C 1
ATOM 972 O O . VAL A 1 127 ? -3.578 1.176 -8.339 1.00 89.38 127 VAL A O 1
ATOM 975 N N . GLY A 1 128 ? -3.596 0.606 -10.512 1.00 88.06 128 GLY A N 1
ATOM 976 C CA . GLY A 1 128 ? -2.972 1.835 -11.003 1.00 88.06 128 GLY A CA 1
ATOM 977 C C . GLY A 1 128 ? -3.814 3.100 -10.785 1.00 88.06 128 GLY A C 1
ATOM 978 O O . GLY A 1 128 ? -3.253 4.165 -10.518 1.00 88.06 128 GLY A O 1
ATOM 979 N N . SER A 1 129 ? -5.146 3.004 -10.838 1.00 90.44 129 SER A N 1
ATOM 980 C CA . SER A 1 129 ? -6.072 4.129 -10.646 1.00 90.44 129 SER A CA 1
ATOM 981 C C . SER A 1 129 ? -6.228 4.504 -9.168 1.00 90.44 129 SER A C 1
ATOM 983 O O . SER A 1 129 ? -7.230 4.194 -8.525 1.00 90.44 129 SER A O 1
ATOM 985 N N . SER A 1 130 ? -5.213 5.164 -8.615 1.00 88.94 130 SER A N 1
ATOM 986 C CA . SER A 1 130 ? -5.189 5.548 -7.199 1.00 88.94 130 SER A CA 1
ATOM 987 C C . SER A 1 130 ? -6.134 6.727 -6.957 1.00 88.94 130 SER A C 1
ATOM 989 O O . SER A 1 130 ? -5.879 7.830 -7.435 1.00 88.94 130 SER A O 1
ATOM 991 N N . VAL A 1 131 ? -7.232 6.496 -6.234 1.00 92.62 131 VAL A N 1
ATOM 992 C CA . VAL A 1 131 ? -8.230 7.539 -5.919 1.00 92.62 131 VAL A CA 1
ATOM 993 C C . VAL A 1 131 ? -7.764 8.405 -4.748 1.00 92.62 131 VAL A C 1
ATOM 995 O O . VAL A 1 131 ? -8.085 9.589 -4.676 1.00 92.62 131 VAL A O 1
ATOM 998 N N . ILE A 1 132 ? -6.971 7.818 -3.852 1.00 93.88 132 ILE A N 1
ATOM 999 C CA . ILE A 1 132 ? -6.291 8.508 -2.758 1.00 93.88 132 ILE A CA 1
ATOM 1000 C C . ILE A 1 132 ? -4.787 8.478 -3.044 1.00 93.88 132 ILE A C 1
ATOM 1002 O O . ILE A 1 132 ? -4.234 7.417 -3.337 1.00 93.88 132 ILE A O 1
ATOM 1006 N N . SER A 1 133 ? -4.128 9.633 -2.951 1.00 95.50 133 SER A N 1
ATOM 1007 C CA . SER A 1 133 ? -2.680 9.777 -3.130 1.00 95.50 133 SER A CA 1
ATOM 1008 C C . SER A 1 133 ? -2.083 10.542 -1.951 1.00 95.50 133 SER A C 1
ATOM 1010 O O . SER A 1 133 ? -2.411 11.711 -1.754 1.00 95.50 133 SER 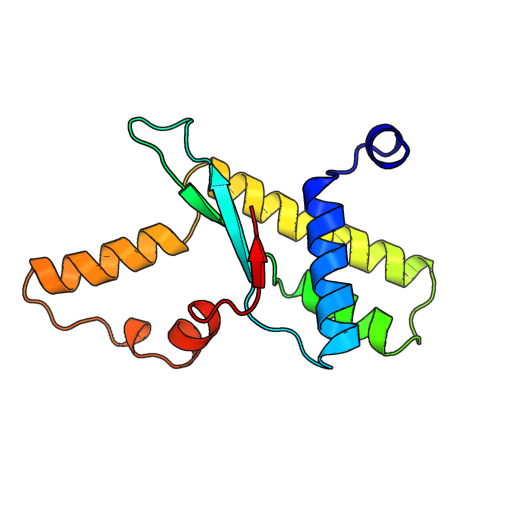A O 1
ATOM 1012 N N . THR A 1 134 ? -1.209 9.891 -1.184 1.00 96.69 134 THR A N 1
ATOM 1013 C CA . THR A 1 134 ? -0.599 10.405 0.055 1.00 96.69 134 THR A CA 1
ATOM 1014 C C . THR A 1 134 ? 0.928 10.277 0.041 1.00 96.69 134 THR A C 1
ATOM 1016 O O . THR A 1 134 ? 1.507 9.654 -0.854 1.00 96.69 134 THR A O 1
ATOM 1019 N N . SER A 1 135 ? 1.592 10.859 1.043 1.00 91.69 135 SER A N 1
ATOM 1020 C CA . SER A 1 135 ? 3.049 10.832 1.242 1.00 91.69 135 SER A CA 1
ATOM 1021 C C . SER A 1 135 ? 3.429 11.002 2.701 1.00 91.69 135 SER A C 1
ATOM 1023 O O . SER A 1 135 ? 2.674 11.753 3.364 1.00 91.69 135 SER A O 1
#

pLDDT: mean 94.69, std 4.29, range [73.56, 98.38]

Organism: NCBI:txid33657

Foldseek 3Di:
DVCVVVVADPVLVVLLVVQLVCCVVPVDGAWAWEWAFQVVDDVTGTDTQGLDDPLSVVLSVCVVVVPDDPVRNVVSSVVSSVVSVVSNVCRNVVNHCVVVLVVLQVVCVVVVHPRPCCCVDPVVVRNVPHPHYYD

Sequence (135 aa):
EWVRQRRLSLDTLVQMALQMGYRAVRGRVDSTYEACSTNNFVCGRTETIRSVTPQSVALCEALARGEADVPTQLSLLQAAMDAHRTTVQACQAARGHERHLLALRFQAVDLGRPTPSLFSDGGYAAVGSSVISTS

InterPro domains:
  IPR000542 Acyltransferase ChoActase/COT/CPT [PTHR22589] (2-135)
  IPR023213 Chloramphenicol acetyltransferase-like domain superfamily [G3DSA:3.30.559.10] (1-135)
  IPR039551 Choline/Carnitine o-acyltransferase, domain 1 and 2 [PF00755] (2-135)